Protein AF-A0A212C1J3-F1 (afdb_monomer_lite)

pLDDT: mean 91.57, std 9.71, range [50.0, 98.69]

Foldseek 3Di:
DVVVVVVVVVVVLVVVLVVLVVCLVVLVVQLVVLVVVLVVLVVVLVVLVVVLVVLQVVLVVDDPVVVVVSNVVSVVSNVVSVVSVVVSVCSCVPPNVVSVVVSVVSVVVNVVSVVVVVVVD

Structure (mmCIF, N/CA/C/O backbone):
data_AF-A0A212C1J3-F1
#
_entry.id   AF-A0A212C1J3-F1
#
loop_
_atom_site.group_PDB
_atom_site.id
_atom_site.type_symbol
_atom_site.label_atom_id
_atom_site.label_alt_id
_atom_site.label_comp_id
_atom_site.label_asym_id
_atom_site.label_entity_id
_atom_site.label_seq_id
_atom_site.pdbx_PDB_ins_code
_atom_site.Cartn_x
_atom_site.Cartn_y
_atom_site.Cartn_z
_atom_site.occupancy
_atom_site.B_iso_or_equiv
_atom_site.auth_seq_id
_atom_site.auth_comp_id
_atom_site.auth_asym_id
_atom_site.auth_atom_id
_atom_site.pdbx_PDB_model_num
ATOM 1 N N . MET A 1 1 ? 27.769 9.571 -49.267 1.00 63.00 1 MET A N 1
ATOM 2 C CA . MET A 1 1 ? 26.420 9.662 -48.652 1.00 63.00 1 MET A CA 1
ATOM 3 C C . MET A 1 1 ? 26.121 8.516 -47.678 1.00 63.00 1 MET A C 1
ATOM 5 O O . MET A 1 1 ? 25.589 8.799 -46.614 1.00 63.00 1 MET A O 1
ATOM 9 N N . LEU A 1 2 ? 26.498 7.262 -47.970 1.00 64.50 2 LEU A N 1
ATOM 10 C CA . LEU A 1 2 ? 26.230 6.103 -47.093 1.00 64.50 2 LEU A CA 1
ATOM 11 C C . LEU A 1 2 ? 26.900 6.164 -45.701 1.00 64.50 2 LEU A C 1
ATOM 13 O O . LEU A 1 2 ? 26.247 5.870 -44.707 1.00 64.50 2 LEU A O 1
ATOM 17 N N . MET A 1 3 ? 28.162 6.602 -45.612 1.00 66.69 3 MET A N 1
ATOM 18 C CA . MET A 1 3 ? 28.915 6.674 -44.344 1.00 66.69 3 MET A CA 1
ATOM 19 C C . MET A 1 3 ? 28.287 7.653 -43.334 1.00 66.69 3 MET A C 1
ATOM 21 O O . MET A 1 3 ? 28.007 7.291 -42.199 1.00 66.69 3 MET A O 1
ATOM 25 N N . ARG A 1 4 ? 27.917 8.852 -43.802 1.00 68.62 4 ARG A N 1
ATOM 26 C CA . ARG A 1 4 ? 27.244 9.891 -43.001 1.00 68.62 4 ARG A CA 1
ATOM 27 C C . ARG A 1 4 ? 25.856 9.453 -42.499 1.00 68.62 4 ARG A C 1
ATOM 29 O O . ARG A 1 4 ? 25.393 9.891 -41.454 1.00 68.62 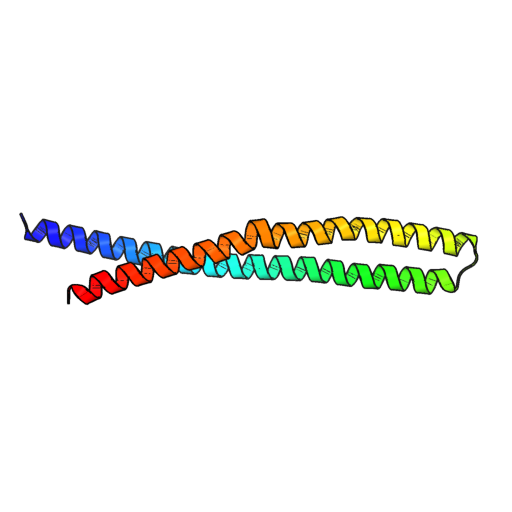4 ARG A O 1
ATOM 36 N N . SER A 1 5 ? 25.187 8.561 -43.238 1.00 72.62 5 SER A N 1
ATOM 37 C CA . SER A 1 5 ? 23.920 7.935 -42.827 1.00 72.62 5 SER A CA 1
ATOM 38 C C . SER A 1 5 ? 24.110 6.864 -41.744 1.00 72.62 5 SER A C 1
ATOM 40 O O . SER A 1 5 ? 23.199 6.639 -40.947 1.00 72.62 5 SER A O 1
ATOM 42 N N . LEU A 1 6 ? 25.260 6.188 -41.708 1.00 71.06 6 LEU A N 1
ATOM 43 C CA . LEU A 1 6 ? 25.597 5.223 -40.657 1.00 71.06 6 LEU A CA 1
ATOM 44 C C . LEU A 1 6 ? 25.967 5.944 -39.353 1.00 71.06 6 LEU A C 1
ATOM 46 O O . LEU A 1 6 ? 25.407 5.621 -38.312 1.00 71.06 6 LEU A O 1
ATOM 50 N N . GLU A 1 7 ? 26.788 6.993 -39.429 1.00 74.19 7 GLU A N 1
ATOM 51 C CA . GLU A 1 7 ? 27.163 7.825 -38.272 1.00 74.19 7 GLU A CA 1
ATOM 52 C C . GLU A 1 7 ? 25.944 8.479 -37.597 1.00 74.19 7 GLU A C 1
ATOM 54 O O . GLU A 1 7 ? 25.814 8.449 -36.373 1.00 74.19 7 GLU A O 1
ATOM 59 N N . ASN A 1 8 ? 24.995 9.004 -38.384 1.00 76.88 8 ASN A N 1
ATOM 60 C CA . ASN A 1 8 ? 23.751 9.566 -37.845 1.00 76.88 8 ASN A CA 1
ATOM 61 C C . ASN A 1 8 ? 22.878 8.512 -37.141 1.00 76.88 8 ASN A C 1
ATOM 63 O O . ASN A 1 8 ? 22.270 8.806 -36.112 1.00 76.88 8 ASN A O 1
ATOM 67 N N . ARG A 1 9 ? 22.820 7.282 -37.668 1.00 78.75 9 ARG A N 1
ATOM 68 C CA . ARG A 1 9 ? 22.083 6.175 -37.034 1.00 78.75 9 ARG A CA 1
ATOM 69 C C . ARG A 1 9 ? 22.735 5.730 -35.724 1.00 78.75 9 ARG A C 1
ATOM 71 O O . ARG A 1 9 ? 22.025 5.380 -34.781 1.00 78.75 9 ARG A O 1
ATOM 78 N N . ASP A 1 10 ? 24.058 5.790 -35.635 1.00 79.12 10 ASP A N 1
ATOM 79 C CA . ASP A 1 10 ? 24.803 5.451 -34.418 1.00 79.12 10 ASP A CA 1
ATOM 80 C C . ASP A 1 10 ? 24.588 6.472 -33.312 1.00 79.12 10 ASP A C 1
ATOM 82 O O . ASP A 1 10 ? 24.318 6.095 -32.170 1.00 79.12 10 ASP A O 1
ATOM 86 N N . ALA A 1 11 ? 24.633 7.759 -33.659 1.00 83.81 11 ALA A N 1
ATOM 87 C CA . ALA A 1 11 ? 24.316 8.835 -32.730 1.00 83.81 11 ALA A CA 1
ATOM 88 C C . ALA A 1 11 ? 22.884 8.697 -32.180 1.00 83.81 11 ALA A C 1
ATOM 90 O O . ALA A 1 11 ? 22.686 8.758 -30.967 1.00 83.81 11 ALA A O 1
ATOM 91 N N . GLN A 1 12 ? 21.904 8.413 -33.046 1.00 84.06 12 GLN A N 1
ATOM 92 C CA . GLN A 1 12 ? 20.515 8.168 -32.634 1.00 84.06 12 GLN A CA 1
ATOM 93 C C . GLN A 1 12 ? 20.374 6.938 -31.730 1.00 84.06 12 GLN A C 1
ATOM 95 O O . GLN A 1 12 ? 19.638 6.975 -30.745 1.00 84.06 12 GLN A O 1
ATOM 100 N N . THR A 1 13 ? 21.087 5.851 -32.034 1.00 84.56 13 THR A N 1
ATOM 101 C CA . THR A 1 13 ? 21.025 4.619 -31.233 1.00 84.56 13 THR A CA 1
ATOM 102 C C . THR A 1 13 ? 21.601 4.835 -29.833 1.00 84.56 13 THR A C 1
ATOM 104 O O . THR A 1 13 ? 21.004 4.384 -28.857 1.00 84.56 13 THR A O 1
ATOM 107 N N . ARG A 1 14 ? 22.712 5.577 -29.716 1.00 84.56 14 ARG A N 1
ATOM 108 C CA . ARG A 1 14 ? 23.303 5.952 -28.419 1.00 84.56 14 ARG A CA 1
ATOM 109 C C . ARG A 1 14 ? 22.369 6.846 -27.607 1.00 84.56 14 ARG A C 1
ATOM 111 O O . ARG A 1 14 ? 22.084 6.531 -26.459 1.00 84.56 14 ARG A O 1
ATOM 118 N N . GLN A 1 15 ? 21.810 7.888 -28.226 1.00 87.50 15 GLN A N 1
ATOM 119 C CA . GLN A 1 15 ? 20.835 8.769 -27.570 1.00 87.50 15 GLN A CA 1
ATOM 120 C C . GLN A 1 15 ? 19.618 7.999 -27.044 1.00 87.50 15 GLN A C 1
ATOM 122 O O . GLN A 1 15 ? 19.149 8.251 -25.935 1.00 87.50 15 GLN A O 1
ATOM 127 N N . LEU A 1 16 ? 19.118 7.034 -27.819 1.00 87.38 16 LEU A N 1
ATOM 128 C CA . LEU A 1 16 ? 18.005 6.190 -27.402 1.00 87.38 16 LEU A CA 1
ATOM 129 C C . LEU A 1 16 ? 18.384 5.271 -26.230 1.00 87.38 16 LEU A C 1
ATOM 131 O O . LEU A 1 16 ? 17.583 5.087 -25.316 1.00 87.38 16 LEU A O 1
ATOM 135 N N . GLN A 1 17 ? 19.597 4.715 -26.228 1.00 87.38 17 GLN A N 1
ATOM 136 C CA . GLN A 1 17 ? 20.095 3.880 -25.134 1.00 87.38 17 GLN A CA 1
ATOM 137 C C . GLN A 1 17 ? 20.240 4.671 -23.826 1.00 87.38 17 GLN A C 1
ATOM 139 O O . GLN A 1 17 ? 19.825 4.187 -22.767 1.00 87.38 17 GLN A O 1
ATOM 144 N N . ASP A 1 18 ? 20.764 5.893 -23.900 1.00 89.75 18 ASP A N 1
ATOM 145 C CA . ASP A 1 18 ? 20.884 6.788 -22.748 1.00 89.75 18 ASP A CA 1
ATOM 146 C C . ASP A 1 18 ? 19.502 7.156 -22.201 1.00 89.75 18 ASP A C 1
ATOM 148 O O . ASP A 1 18 ? 19.253 7.037 -21.000 1.00 89.75 18 ASP A O 1
ATOM 152 N N . ALA A 1 19 ? 18.562 7.506 -23.085 1.00 90.06 19 ALA A N 1
ATOM 153 C CA . ALA A 1 19 ? 17.189 7.819 -22.700 1.00 90.06 19 ALA A CA 1
ATOM 154 C C . ALA A 1 19 ? 16.504 6.639 -21.990 1.00 90.06 19 ALA A C 1
ATOM 156 O O . ALA A 1 19 ? 15.907 6.819 -20.929 1.00 90.06 19 ALA A O 1
ATOM 157 N N . VAL A 1 20 ? 16.630 5.421 -22.529 1.00 90.38 20 VAL A N 1
ATOM 158 C CA . VAL A 1 20 ? 16.073 4.205 -21.911 1.00 90.38 20 VAL A CA 1
ATOM 159 C C . VAL A 1 20 ? 16.700 3.942 -20.540 1.00 90.38 20 VAL A C 1
ATOM 161 O O . VAL A 1 20 ? 15.976 3.648 -19.592 1.00 90.38 20 VAL A O 1
ATOM 164 N N . THR A 1 21 ? 18.017 4.110 -20.405 1.00 90.00 21 THR A N 1
ATOM 165 C CA . THR A 1 21 ? 18.735 3.917 -19.132 1.00 90.00 21 THR A CA 1
ATOM 166 C C . THR A 1 21 ? 18.286 4.923 -18.069 1.00 90.00 21 THR A C 1
ATOM 168 O O . THR A 1 21 ? 18.052 4.557 -16.915 1.00 90.00 21 THR A O 1
ATOM 171 N N . ILE A 1 22 ? 18.119 6.192 -18.454 1.00 91.56 22 ILE A N 1
ATOM 172 C CA . ILE A 1 22 ? 17.625 7.250 -17.565 1.00 91.56 22 ILE A CA 1
ATOM 173 C C . ILE A 1 22 ? 16.205 6.926 -17.098 1.00 91.56 22 ILE A C 1
ATOM 175 O O . ILE A 1 22 ? 15.931 6.994 -15.899 1.00 91.56 22 ILE A O 1
ATOM 179 N N . VAL A 1 23 ? 15.312 6.555 -18.018 1.00 92.12 23 VAL A N 1
ATOM 180 C CA . VAL A 1 23 ? 13.923 6.212 -17.685 1.00 92.12 23 VAL A CA 1
ATOM 181 C C . VAL A 1 23 ? 13.870 4.999 -16.760 1.00 92.12 23 VAL A C 1
ATOM 183 O O . VAL A 1 23 ? 13.155 5.044 -15.763 1.00 92.12 23 VAL A O 1
ATOM 186 N N . GLU A 1 24 ? 14.654 3.953 -17.033 1.00 90.25 24 GLU A N 1
ATOM 187 C CA . GLU A 1 24 ? 14.704 2.749 -16.196 1.00 90.25 24 GLU A CA 1
ATOM 188 C C . GLU A 1 24 ? 15.081 3.083 -14.754 1.00 90.25 24 GLU A C 1
ATOM 190 O O . GLU A 1 24 ? 14.402 2.655 -13.819 1.00 90.25 24 GLU A O 1
ATOM 195 N N . LYS A 1 25 ? 16.130 3.895 -14.580 1.00 91.50 25 LYS A N 1
ATOM 196 C CA . LYS A 1 25 ? 16.591 4.325 -13.261 1.00 91.50 25 LYS A CA 1
ATOM 197 C C . LYS A 1 25 ? 15.489 5.068 -12.505 1.00 91.50 25 LYS A C 1
ATOM 199 O O . LYS A 1 25 ? 15.127 4.662 -11.404 1.00 91.50 25 LYS A O 1
ATOM 204 N N . HIS A 1 26 ? 14.934 6.122 -13.102 1.00 92.81 26 HIS A N 1
ATOM 205 C CA . HIS A 1 26 ? 13.942 6.962 -12.425 1.00 92.81 26 HIS A CA 1
ATOM 206 C C . HIS A 1 26 ? 12.651 6.194 -12.126 1.00 92.81 26 HIS A C 1
ATOM 208 O O . HIS A 1 26 ? 12.071 6.357 -11.056 1.00 92.81 26 HIS A O 1
ATOM 214 N N . PHE A 1 27 ? 12.203 5.321 -13.031 1.00 92.31 27 PHE A N 1
ATOM 215 C CA . PHE A 1 27 ? 11.006 4.511 -12.798 1.00 92.31 27 PHE A CA 1
ATOM 216 C C . PHE A 1 27 ? 11.235 3.461 -11.711 1.00 92.31 27 PHE A C 1
ATOM 218 O O . PHE A 1 27 ? 10.341 3.230 -10.897 1.00 92.31 27 PHE A O 1
ATOM 225 N N . GLY A 1 28 ? 12.433 2.871 -11.649 1.00 91.81 28 GLY A N 1
ATOM 226 C CA . GLY A 1 28 ? 12.833 1.995 -10.551 1.00 91.81 28 GLY A CA 1
ATOM 227 C C . GLY A 1 28 ? 12.790 2.708 -9.198 1.00 91.81 28 GLY A C 1
ATOM 228 O O . GLY A 1 28 ? 12.178 2.202 -8.256 1.00 91.81 28 GLY A O 1
ATOM 229 N N . GLU A 1 29 ? 13.370 3.907 -9.113 1.00 94.81 29 GLU A N 1
ATOM 230 C CA . GLU A 1 29 ? 13.367 4.738 -7.901 1.00 94.81 29 GLU A CA 1
ATOM 231 C C . GLU A 1 29 ? 11.942 5.133 -7.483 1.00 94.81 29 GLU A C 1
ATOM 233 O O . GLU A 1 29 ? 11.552 4.933 -6.330 1.00 94.81 29 GLU A O 1
ATOM 238 N N . LEU A 1 30 ? 11.121 5.611 -8.424 1.00 95.31 30 LEU A N 1
ATOM 239 C CA . LEU A 1 30 ? 9.717 5.945 -8.168 1.00 95.31 30 LEU A CA 1
ATOM 240 C C . LEU A 1 30 ? 8.929 4.729 -7.676 1.00 95.31 30 LEU A C 1
ATOM 242 O O . LEU A 1 30 ? 8.213 4.829 -6.680 1.00 95.31 30 LEU A O 1
ATOM 246 N N . CYS A 1 31 ? 9.089 3.568 -8.317 1.00 95.88 31 CYS A N 1
ATOM 247 C CA . CYS A 1 31 ? 8.426 2.337 -7.896 1.00 95.88 31 CYS A CA 1
ATOM 248 C C . CYS A 1 31 ? 8.787 1.968 -6.449 1.00 95.88 31 CYS A C 1
ATOM 250 O O . CYS A 1 31 ? 7.909 1.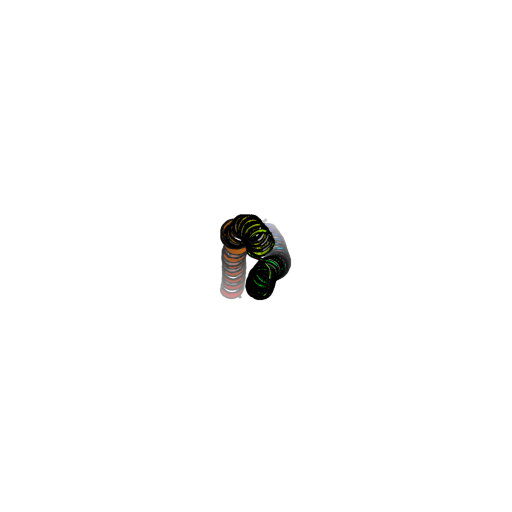582 -5.674 1.00 95.88 31 CYS A O 1
ATOM 252 N N . GLN A 1 32 ? 10.057 2.110 -6.058 1.00 95.62 32 GLN A N 1
ATOM 253 C CA . GLN A 1 32 ? 10.498 1.849 -4.685 1.00 95.62 32 GLN A CA 1
ATOM 254 C C . GLN A 1 32 ? 9.897 2.841 -3.683 1.00 95.62 32 GLN A C 1
ATOM 256 O O . GLN A 1 32 ? 9.438 2.424 -2.616 1.00 95.62 32 GLN A O 1
ATOM 261 N N . ILE A 1 33 ? 9.864 4.133 -4.027 1.00 97.88 33 ILE A N 1
ATOM 262 C CA . ILE A 1 33 ? 9.284 5.188 -3.185 1.00 97.88 33 ILE A CA 1
ATOM 263 C C . ILE A 1 33 ? 7.786 4.942 -2.976 1.00 97.88 33 ILE A C 1
ATOM 265 O O . ILE A 1 33 ? 7.324 4.927 -1.833 1.00 97.88 33 ILE A O 1
ATOM 269 N N . PHE A 1 34 ? 7.031 4.675 -4.046 1.00 98.12 34 PHE A N 1
ATOM 270 C CA . PHE A 1 34 ? 5.597 4.395 -3.945 1.00 98.12 34 PHE A CA 1
ATOM 271 C C . PHE A 1 34 ? 5.317 3.101 -3.176 1.00 98.12 34 PHE A C 1
ATOM 273 O O . PHE A 1 34 ? 4.487 3.108 -2.271 1.00 98.12 34 PHE A O 1
ATOM 280 N N . ALA A 1 35 ? 6.060 2.020 -3.422 1.00 97.31 35 ALA A N 1
ATOM 281 C CA . ALA A 1 35 ? 5.913 0.788 -2.644 1.00 97.31 35 ALA A CA 1
ATOM 282 C C . ALA A 1 35 ? 6.243 0.990 -1.150 1.00 97.31 35 ALA A C 1
ATOM 284 O O . ALA A 1 35 ? 5.655 0.359 -0.269 1.00 97.31 35 ALA A O 1
ATOM 285 N N . ALA A 1 36 ? 7.200 1.862 -0.816 1.00 98.31 36 ALA A N 1
ATOM 286 C CA . ALA A 1 36 ? 7.473 2.235 0.572 1.00 98.31 36 ALA A CA 1
ATOM 287 C C . ALA A 1 36 ? 6.324 3.052 1.185 1.00 98.31 36 ALA A C 1
ATOM 289 O O . ALA A 1 36 ? 5.969 2.817 2.341 1.00 98.31 36 ALA A O 1
ATOM 290 N N . TYR A 1 37 ? 5.730 3.968 0.419 1.00 98.38 37 TYR A N 1
ATOM 291 C CA . TYR A 1 37 ? 4.563 4.741 0.836 1.00 98.38 37 TYR A CA 1
ATOM 292 C C . TYR A 1 37 ? 3.354 3.839 1.127 1.00 98.38 37 TYR A C 1
ATOM 294 O O . TYR A 1 37 ? 2.843 3.882 2.243 1.00 98.38 37 TYR A O 1
ATOM 302 N N . VAL A 1 38 ? 2.983 2.937 0.208 1.00 98.62 38 VAL A N 1
ATOM 303 C CA . VAL A 1 38 ? 1.875 1.978 0.407 1.00 98.62 38 VAL A CA 1
ATOM 304 C C . VAL A 1 38 ? 2.077 1.139 1.666 1.00 98.62 38 VAL A C 1
ATOM 306 O O . VAL A 1 38 ? 1.172 1.022 2.488 1.00 98.62 38 VAL A O 1
ATOM 309 N N . ARG A 1 39 ? 3.295 0.625 1.888 1.00 98.56 39 ARG A N 1
ATOM 310 C CA . ARG A 1 39 ? 3.622 -0.131 3.109 1.00 98.56 39 ARG A CA 1
ATOM 311 C C . ARG A 1 39 ? 3.493 0.704 4.382 1.00 98.56 39 ARG A C 1
ATOM 313 O O . ARG A 1 39 ? 3.085 0.166 5.408 1.00 98.56 39 ARG A O 1
ATOM 320 N N . LYS A 1 40 ? 3.841 1.995 4.357 1.00 98.50 40 LYS A N 1
ATOM 321 C CA . LYS A 1 40 ? 3.622 2.891 5.508 1.00 98.50 40 LYS A CA 1
ATOM 322 C C . LYS A 1 40 ? 2.130 3.102 5.769 1.00 98.50 40 LYS A C 1
ATOM 324 O O . LYS A 1 40 ? 1.723 3.046 6.925 1.00 98.50 40 LYS A O 1
ATOM 329 N N . THR A 1 41 ? 1.332 3.286 4.720 1.00 98.25 41 THR A N 1
ATOM 330 C CA . THR A 1 41 ? -0.127 3.435 4.816 1.00 98.25 41 THR A CA 1
ATOM 331 C C . THR A 1 41 ? -0.787 2.171 5.376 1.00 98.25 41 THR A C 1
ATOM 333 O O . THR A 1 41 ? -1.593 2.267 6.298 1.00 98.25 41 THR A O 1
ATOM 336 N N . ALA A 1 42 ? -0.371 0.985 4.919 1.00 98.50 42 ALA A N 1
ATOM 337 C CA . ALA A 1 42 ? -0.832 -0.298 5.457 1.00 98.50 42 ALA A CA 1
ATOM 338 C C . ALA A 1 42 ? -0.477 -0.463 6.943 1.00 98.50 42 ALA A C 1
ATOM 340 O O . ALA A 1 42 ? -1.337 -0.764 7.762 1.00 98.50 42 ALA A O 1
ATOM 341 N N . ARG A 1 43 ? 0.763 -0.141 7.334 1.00 98.56 43 ARG A N 1
ATOM 342 C CA . ARG A 1 43 ? 1.173 -0.178 8.749 1.00 98.56 43 ARG A CA 1
ATOM 343 C C . ARG A 1 43 ? 0.377 0.784 9.628 1.00 98.56 43 ARG A C 1
ATOM 345 O O . ARG A 1 43 ? 0.184 0.503 10.806 1.00 98.56 43 ARG A O 1
ATOM 352 N N . LEU A 1 44 ? -0.050 1.930 9.094 1.00 98.31 44 LEU A N 1
ATOM 353 C CA . LEU A 1 44 ? -0.908 2.857 9.831 1.00 98.31 44 LEU A CA 1
ATOM 354 C C . LEU A 1 44 ? -2.291 2.241 10.088 1.00 98.31 44 LEU A C 1
ATOM 356 O O . LEU A 1 44 ? -2.807 2.378 11.194 1.00 98.31 44 LEU A O 1
ATOM 360 N N . ARG A 1 45 ? -2.843 1.515 9.107 1.00 98.38 45 ARG A N 1
ATOM 361 C CA . ARG A 1 45 ? -4.079 0.736 9.263 1.00 98.38 45 ARG A CA 1
ATOM 362 C C . ARG A 1 45 ? -3.929 -0.334 10.348 1.00 98.38 45 ARG A C 1
ATOM 364 O O . ARG A 1 45 ? -4.752 -0.393 11.251 1.00 98.38 45 ARG A O 1
ATOM 371 N N . ASP A 1 46 ? -2.828 -1.086 10.343 1.00 98.31 46 ASP A N 1
ATOM 372 C CA . ASP A 1 46 ? -2.547 -2.093 11.382 1.00 98.31 46 ASP A CA 1
ATOM 373 C C . ASP A 1 46 ? -2.466 -1.473 12.788 1.00 98.31 46 ASP A C 1
ATOM 375 O O . ASP A 1 46 ? -2.895 -2.065 13.776 1.00 98.31 46 ASP A O 1
ATOM 379 N N . LYS A 1 47 ? -1.921 -0.255 12.906 1.00 98.38 47 LYS A N 1
ATOM 380 C CA . LYS A 1 47 ? -1.894 0.469 14.186 1.00 98.38 47 LYS A CA 1
ATOM 381 C C . LYS A 1 47 ? -3.281 0.887 14.647 1.00 98.38 47 LYS A C 1
ATOM 383 O O . LYS A 1 47 ? -3.529 0.897 15.849 1.00 98.38 47 LYS A O 1
ATOM 388 N N . ALA A 1 48 ? -4.166 1.218 13.721 1.00 98.12 48 ALA A N 1
ATOM 389 C CA . ALA A 1 48 ? -5.528 1.562 14.062 1.00 98.12 48 ALA A CA 1
ATOM 390 C C . ALA A 1 48 ? -6.332 0.342 14.545 1.00 98.12 48 ALA A C 1
ATOM 392 O O . ALA A 1 48 ? -7.083 0.488 15.504 1.00 98.12 48 ALA A O 1
ATOM 393 N N . ASP A 1 49 ? -6.089 -0.860 14.009 1.00 98.06 49 ASP A N 1
ATOM 394 C CA . ASP A 1 49 ? -6.659 -2.103 14.558 1.00 98.06 49 ASP A CA 1
ATOM 395 C C . ASP A 1 49 ? -6.258 -2.319 16.027 1.00 98.06 49 ASP A C 1
ATOM 397 O O . ASP A 1 49 ? -7.094 -2.669 16.862 1.00 98.06 49 ASP A O 1
ATOM 401 N N . LEU A 1 50 ? -4.990 -2.055 16.375 1.00 98.50 50 LEU A N 1
ATOM 402 C CA . LEU A 1 50 ? -4.537 -2.131 17.769 1.00 98.50 50 LEU A CA 1
ATOM 403 C C . LEU A 1 50 ? -5.275 -1.123 18.657 1.00 98.50 50 LEU A C 1
ATOM 405 O O . LEU A 1 50 ? -5.685 -1.474 19.757 1.00 98.50 50 LEU A O 1
ATOM 409 N N . LEU A 1 51 ? -5.485 0.107 18.180 1.00 98.50 51 LEU A N 1
ATOM 410 C CA . LEU A 1 51 ? -6.238 1.121 18.924 1.00 98.50 51 LEU A CA 1
ATOM 411 C C . LEU A 1 51 ? -7.698 0.703 19.138 1.00 98.50 51 LEU A C 1
ATOM 413 O O . LEU A 1 51 ? -8.203 0.832 20.250 1.00 98.50 51 LEU A O 1
ATOM 417 N N . VAL A 1 52 ? -8.363 0.165 18.110 1.00 98.62 52 VAL A N 1
ATOM 418 C CA . VAL A 1 52 ? -9.723 -0.392 18.228 1.00 98.62 52 VAL A CA 1
ATOM 419 C C . VAL A 1 52 ? -9.763 -1.486 19.296 1.00 98.62 52 VAL A C 1
ATOM 421 O O . VAL A 1 52 ? -10.682 -1.519 20.117 1.00 98.62 52 VAL A O 1
ATOM 424 N N . ASN A 1 53 ? -8.762 -2.369 19.323 1.00 98.38 53 ASN A N 1
ATOM 425 C CA . ASN A 1 53 ? -8.675 -3.418 20.333 1.00 98.38 53 ASN A CA 1
ATOM 426 C C . ASN A 1 53 ? -8.490 -2.849 21.749 1.00 98.38 53 ASN A C 1
ATOM 428 O O . ASN A 1 53 ? -9.230 -3.234 22.650 1.00 98.38 53 ASN A O 1
ATOM 432 N N . GLU A 1 54 ? -7.573 -1.900 21.946 1.00 98.62 54 GLU A N 1
ATOM 433 C CA . GLU A 1 54 ? -7.353 -1.254 23.250 1.00 98.62 54 GLU A CA 1
ATOM 434 C C . GLU A 1 54 ? -8.618 -0.556 23.770 1.00 98.62 54 GLU A C 1
ATOM 436 O O . GLU A 1 54 ? -8.979 -0.705 24.940 1.00 98.62 54 GLU A O 1
ATOM 441 N N . ILE A 1 55 ? -9.358 0.139 22.896 1.00 98.56 55 ILE A N 1
ATOM 442 C CA . ILE A 1 55 ? -10.637 0.764 23.264 1.00 98.56 55 ILE A CA 1
ATOM 443 C C . ILE A 1 55 ? -11.643 -0.301 23.715 1.00 98.56 55 ILE A C 1
ATOM 445 O O . ILE A 1 55 ? -12.335 -0.108 24.713 1.00 98.56 55 ILE A O 1
ATOM 449 N N . ASN A 1 56 ? -11.720 -1.436 23.019 1.00 98.12 56 ASN A N 1
ATOM 450 C CA . ASN A 1 56 ? -12.629 -2.527 23.372 1.00 98.12 56 ASN A CA 1
ATOM 451 C C . ASN A 1 56 ? -12.244 -3.238 24.681 1.00 98.12 56 ASN A C 1
ATOM 453 O O . ASN A 1 56 ? -13.127 -3.630 25.456 1.00 98.12 56 ASN A O 1
ATOM 457 N N . VAL A 1 57 ? -10.944 -3.386 24.950 1.00 98.50 57 VAL A N 1
ATOM 458 C CA . VAL A 1 57 ? -10.429 -3.902 26.226 1.00 98.50 57 VAL A CA 1
ATOM 459 C C . VAL A 1 57 ? -10.840 -2.966 27.359 1.00 98.50 57 VAL A C 1
ATOM 461 O O . VAL A 1 57 ? -11.462 -3.420 28.319 1.00 98.50 57 VAL A O 1
ATOM 464 N N . TYR A 1 58 ? -10.599 -1.662 27.212 1.00 98.25 58 TYR A N 1
ATOM 465 C CA . TYR A 1 58 ? -11.000 -0.673 28.211 1.00 98.25 58 TYR A CA 1
ATOM 466 C C . TYR A 1 58 ? -12.524 -0.611 28.396 1.00 98.25 58 TYR A C 1
ATOM 468 O O . TYR A 1 58 ? -13.027 -0.652 29.515 1.00 98.25 58 TYR A O 1
ATOM 476 N N . ALA A 1 59 ? -13.298 -0.640 27.309 1.00 98.38 59 ALA A N 1
ATOM 477 C CA . ALA A 1 59 ? -14.758 -0.682 27.374 1.00 98.38 59 ALA A CA 1
ATOM 478 C C . ALA A 1 59 ? -15.279 -1.861 28.209 1.00 98.38 59 ALA A C 1
ATOM 480 O O . ALA A 1 59 ? -16.351 -1.783 28.807 1.00 98.38 59 ALA A O 1
ATOM 481 N N . SER A 1 60 ? -14.537 -2.968 28.261 1.00 97.00 60 SER A N 1
ATOM 482 C CA . SER A 1 60 ? -14.929 -4.156 29.019 1.00 97.00 60 SER A CA 1
ATOM 483 C C . SER A 1 60 ? -14.780 -3.994 30.534 1.00 97.00 60 SER A C 1
ATOM 485 O O . SER A 1 60 ? -15.423 -4.753 31.259 1.00 97.00 60 SER A O 1
ATOM 487 N N . THR A 1 61 ? -14.010 -3.008 31.008 1.00 98.00 61 THR A N 1
ATOM 488 C CA . THR A 1 61 ? -13.831 -2.704 32.440 1.00 98.00 61 THR A CA 1
ATOM 489 C C . THR A 1 61 ? -14.796 -1.641 32.960 1.00 98.00 61 THR A C 1
ATOM 491 O O . THR A 1 61 ? -14.837 -1.389 34.160 1.00 98.00 61 THR A O 1
ATOM 494 N N . GLU A 1 62 ? -15.562 -1.008 32.072 1.00 98.31 62 GLU A N 1
ATOM 495 C CA . GLU A 1 62 ? -16.367 0.169 32.387 1.00 98.31 62 GLU A CA 1
ATOM 496 C C . GLU A 1 62 ? -17.850 -0.127 32.644 1.00 98.31 62 GLU A C 1
ATOM 498 O O . GLU A 1 62 ? -18.387 -1.190 32.313 1.00 98.31 62 GLU A O 1
ATOM 503 N N . THR A 1 63 ? -18.538 0.858 33.230 1.00 98.06 63 THR A N 1
ATOM 504 C CA . THR A 1 63 ? -19.992 0.804 33.463 1.00 98.06 63 THR A CA 1
ATOM 505 C C . THR A 1 63 ? -20.776 0.634 32.150 1.00 98.06 63 THR A C 1
ATOM 507 O O . THR A 1 63 ? -20.307 1.071 31.098 1.00 98.06 63 THR A O 1
ATOM 510 N N . PRO A 1 64 ? -21.997 0.056 32.163 1.00 97.38 64 PRO A N 1
ATOM 511 C CA . PRO A 1 64 ? -22.723 -0.285 30.933 1.00 97.38 64 PRO A CA 1
ATOM 512 C C . PRO A 1 64 ? -22.899 0.872 29.938 1.00 97.38 64 PRO A C 1
ATOM 514 O O . PRO A 1 64 ? -22.724 0.679 28.735 1.00 97.38 64 PRO A O 1
ATOM 517 N N . HIS A 1 65 ? -23.202 2.078 30.425 1.00 96.25 65 HIS A N 1
ATOM 518 C CA . HIS A 1 65 ? -23.376 3.249 29.564 1.00 96.25 65 HIS A CA 1
ATOM 519 C C . HIS A 1 65 ? -22.062 3.691 28.910 1.00 96.25 65 HIS A C 1
ATOM 521 O O . HIS A 1 65 ? -22.032 3.930 27.702 1.00 96.25 65 HIS A O 1
ATOM 527 N N . LEU A 1 66 ? -20.969 3.7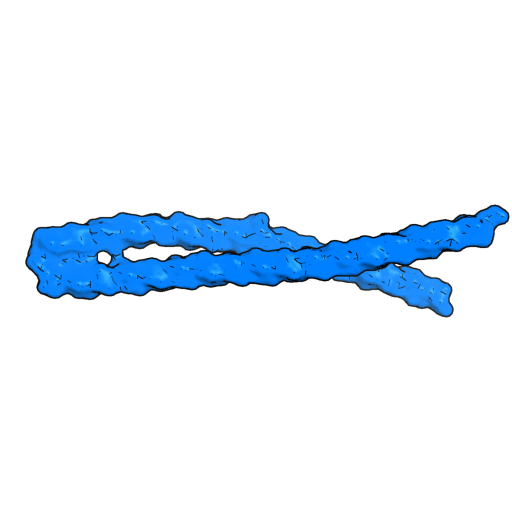49 29.677 1.00 97.69 66 LEU A N 1
ATOM 528 C CA . LEU A 1 66 ? -19.661 4.129 29.144 1.00 97.69 66 LEU A CA 1
ATOM 529 C C . LEU A 1 66 ? -19.101 3.050 28.208 1.00 97.69 66 LEU A C 1
ATOM 531 O O . LEU A 1 66 ? -18.621 3.368 27.123 1.00 97.69 66 LEU A O 1
ATOM 535 N N . LYS A 1 67 ? -19.261 1.771 28.565 1.00 98.38 67 LYS A N 1
ATOM 536 C CA . LYS A 1 67 ? -18.941 0.622 27.711 1.00 98.38 67 LYS A CA 1
ATOM 537 C C . LYS A 1 67 ? -19.606 0.727 26.342 1.00 98.38 67 LYS A C 1
ATOM 539 O O . LYS A 1 67 ? -18.942 0.526 25.329 1.00 98.38 67 LYS A O 1
ATOM 544 N N . GLN A 1 68 ? -20.901 1.047 26.296 1.00 98.38 68 GLN A N 1
ATOM 545 C CA . GLN A 1 68 ? -21.607 1.211 25.026 1.00 98.38 68 GLN A CA 1
ATOM 546 C C . GLN A 1 68 ? -21.059 2.396 24.217 1.00 98.38 68 GLN A C 1
ATOM 548 O O . GLN A 1 68 ? -20.862 2.265 23.012 1.00 98.38 68 GLN A O 1
ATOM 553 N N . GLY A 1 69 ? -20.774 3.527 24.870 1.00 98.56 69 GLY A N 1
ATOM 554 C CA . GLY A 1 69 ? -20.170 4.691 24.216 1.00 98.56 69 GLY A CA 1
ATOM 555 C C . GLY A 1 69 ? -18.799 4.387 23.602 1.00 98.56 69 GLY A C 1
ATOM 556 O O . GLY A 1 69 ? -18.554 4.730 22.448 1.00 98.56 69 GLY A O 1
ATOM 557 N N . LEU A 1 70 ? -17.934 3.681 24.337 1.00 98.62 70 LEU A N 1
ATOM 558 C CA . LEU A 1 70 ? -16.606 3.275 23.869 1.00 98.62 70 LEU A CA 1
ATOM 559 C C . LEU A 1 70 ? -16.675 2.272 22.714 1.00 98.62 70 LEU A C 1
ATOM 561 O O . LEU A 1 70 ? -15.915 2.402 21.759 1.00 98.62 70 LEU A O 1
ATOM 565 N N . LYS A 1 71 ? -17.610 1.313 22.760 1.00 98.38 71 LYS A N 1
ATOM 566 C CA . LYS A 1 71 ? -17.843 0.388 21.641 1.00 98.38 71 LYS A CA 1
ATOM 567 C C . LYS A 1 71 ? -18.285 1.119 20.378 1.00 98.38 71 LYS A C 1
ATOM 569 O O . LYS A 1 71 ? -17.677 0.927 19.335 1.00 98.38 71 LYS A O 1
ATOM 574 N N . ASN A 1 72 ? -19.264 2.018 20.488 1.00 98.44 72 ASN A N 1
ATOM 575 C CA . ASN A 1 72 ? -19.710 2.820 19.347 1.00 98.44 72 ASN A CA 1
ATOM 576 C C . ASN A 1 72 ? -18.559 3.660 18.768 1.00 98.44 72 ASN A C 1
ATOM 578 O O . ASN A 1 72 ? -18.412 3.760 17.555 1.00 98.44 72 ASN A O 1
ATOM 582 N N . PHE A 1 73 ? -17.722 4.247 19.630 1.00 98.31 73 PHE A N 1
ATOM 583 C CA . PHE A 1 73 ? -16.538 4.992 19.202 1.00 98.31 73 PHE A CA 1
ATOM 584 C C . PHE A 1 73 ? -15.517 4.103 18.472 1.00 98.31 73 PHE A C 1
ATOM 586 O O . PHE A 1 73 ? -15.017 4.488 17.415 1.00 98.31 73 PHE A O 1
ATOM 593 N N . ALA A 1 74 ? -15.235 2.909 19.003 1.00 98.62 74 ALA A N 1
ATOM 594 C CA . ALA A 1 74 ? -14.347 1.937 18.372 1.00 98.62 74 ALA A CA 1
ATOM 595 C C . ALA A 1 74 ? -14.876 1.488 17.001 1.00 98.62 74 ALA A C 1
ATOM 597 O O . ALA A 1 74 ? -14.100 1.415 16.050 1.00 98.62 74 ALA A O 1
ATOM 598 N N . ASP A 1 75 ? -16.185 1.252 16.885 1.00 98.38 75 ASP A N 1
ATOM 599 C CA . ASP A 1 75 ? -16.839 0.843 15.639 1.00 98.38 75 ASP A CA 1
ATOM 600 C C . ASP A 1 75 ? -16.756 1.938 14.564 1.00 98.38 75 ASP A C 1
ATOM 602 O O . ASP A 1 75 ? -16.429 1.654 13.411 1.00 98.38 75 ASP A O 1
ATOM 606 N N . GLU A 1 76 ? -17.002 3.203 14.919 1.00 98.50 76 GLU A N 1
ATOM 607 C CA . GLU A 1 76 ? -16.840 4.321 13.978 1.00 98.50 76 GLU A CA 1
ATOM 608 C C . GLU A 1 76 ? -15.379 4.500 13.548 1.00 98.50 76 GLU A C 1
ATOM 610 O O . GLU A 1 76 ? -15.091 4.740 12.371 1.00 98.50 76 GLU A O 1
ATOM 615 N N . PHE A 1 77 ? -14.430 4.326 14.472 1.00 98.50 77 PHE A N 1
ATOM 616 C CA . PHE A 1 77 ? -13.013 4.375 14.128 1.00 98.50 77 PHE A CA 1
ATOM 617 C C . PHE A 1 77 ? -12.590 3.201 13.231 1.00 98.50 77 PHE A C 1
ATOM 619 O O . PHE A 1 77 ? -11.815 3.412 12.299 1.00 98.50 77 PHE A O 1
ATOM 626 N N . ALA A 1 78 ? -13.129 1.997 13.447 1.00 98.44 78 ALA A N 1
ATOM 627 C CA . ALA A 1 78 ? -12.893 0.834 12.593 1.00 98.44 78 ALA A CA 1
ATOM 628 C C . ALA A 1 78 ? -13.395 1.071 11.158 1.00 98.44 78 ALA A C 1
ATOM 630 O O . ALA A 1 78 ? -12.635 0.873 10.211 1.00 98.44 78 ALA A O 1
ATOM 631 N N . LYS A 1 79 ? -14.606 1.623 10.987 1.00 98.19 79 LYS A N 1
ATOM 632 C CA . LYS A 1 79 ? -15.133 2.013 9.662 1.00 98.19 79 LYS A CA 1
ATOM 633 C C . LYS A 1 79 ? -14.226 3.015 8.949 1.00 98.19 79 LYS A C 1
ATOM 635 O O . LYS A 1 79 ? -14.059 2.950 7.733 1.00 98.19 79 LYS A O 1
ATOM 640 N N . LEU A 1 80 ? -13.607 3.941 9.688 1.00 98.00 80 LEU A N 1
ATOM 641 C CA . LEU A 1 80 ? -12.629 4.864 9.107 1.00 98.00 80 LEU A CA 1
ATOM 642 C C . LEU A 1 80 ? -11.411 4.117 8.529 1.00 98.00 80 LEU A C 1
ATOM 644 O O . LEU A 1 80 ? -10.850 4.537 7.514 1.00 98.00 80 LEU A O 1
ATOM 648 N N . GLN A 1 81 ? -11.011 3.002 9.144 1.00 98.38 81 GLN A N 1
ATOM 649 C CA . GLN A 1 81 ? -9.900 2.178 8.664 1.00 98.38 81 GLN A CA 1
ATOM 650 C C . GLN A 1 81 ? -10.259 1.295 7.473 1.00 98.38 81 GLN A C 1
ATOM 652 O O . GLN A 1 81 ? -9.362 0.964 6.699 1.00 98.38 81 GLN A O 1
ATOM 657 N N . ASP A 1 82 ? -11.532 0.986 7.245 1.00 98.12 82 ASP A N 1
ATOM 658 C CA . ASP A 1 82 ? -11.953 0.315 6.010 1.00 98.12 82 ASP A CA 1
ATOM 659 C C . ASP A 1 82 ? -11.647 1.191 4.784 1.00 98.12 82 ASP A C 1
ATOM 661 O O . ASP A 1 82 ? -11.131 0.709 3.773 1.00 98.12 82 ASP A O 1
ATOM 665 N N . TYR A 1 83 ? -11.837 2.514 4.892 1.00 98.06 83 TYR A N 1
ATOM 666 C CA . TYR A 1 83 ? -11.401 3.449 3.847 1.00 98.06 83 TYR A CA 1
ATOM 667 C C . TYR A 1 83 ? -9.881 3.457 3.672 1.00 98.06 83 TYR A C 1
ATOM 669 O O . TYR A 1 83 ? -9.393 3.567 2.547 1.00 98.06 83 TYR A O 1
ATOM 677 N N . ARG A 1 84 ? -9.121 3.317 4.765 1.00 98.06 84 ARG A N 1
ATOM 678 C CA . ARG A 1 84 ? -7.659 3.204 4.710 1.00 98.06 84 ARG A CA 1
ATOM 679 C C . ARG A 1 84 ? -7.225 1.919 4.005 1.00 98.06 84 ARG A C 1
ATOM 681 O O . ARG A 1 84 ? -6.285 1.950 3.217 1.00 98.06 84 ARG A O 1
ATOM 688 N N . GLN A 1 85 ? -7.903 0.805 4.259 1.00 98.31 85 GLN A N 1
ATOM 689 C CA . GLN A 1 85 ? -7.644 -0.455 3.570 1.00 98.31 85 GLN A CA 1
ATOM 690 C C . GLN A 1 85 ? -7.934 -0.323 2.066 1.00 98.31 85 GLN A C 1
ATOM 692 O O . GLN A 1 85 ? -7.090 -0.677 1.242 1.00 98.31 85 GLN A O 1
ATOM 697 N N . ALA A 1 86 ? -9.059 0.299 1.703 1.00 98.50 86 ALA A N 1
ATOM 698 C CA . ALA A 1 86 ? -9.378 0.604 0.310 1.00 98.50 86 ALA A CA 1
ATOM 699 C C . ALA A 1 86 ? -8.343 1.545 -0.343 1.00 98.50 86 ALA A C 1
ATOM 701 O O . ALA A 1 86 ? -8.006 1.380 -1.517 1.00 98.50 86 ALA A O 1
ATOM 702 N N . GLU A 1 87 ? -7.802 2.516 0.404 1.00 98.31 87 GLU A N 1
ATOM 703 C CA . GLU A 1 87 ? -6.698 3.375 -0.044 1.00 98.31 87 GLU A CA 1
ATOM 704 C C . GLU A 1 87 ? -5.448 2.540 -0.369 1.00 98.31 87 GLU A C 1
ATOM 706 O O . GLU A 1 87 ? -4.883 2.691 -1.452 1.00 98.31 87 GLU A O 1
ATOM 711 N N . VAL A 1 88 ? -5.042 1.631 0.524 1.00 98.69 88 VAL A N 1
ATOM 712 C CA . VAL A 1 88 ? -3.878 0.744 0.333 1.00 98.69 88 VAL A CA 1
ATOM 713 C C . VAL A 1 88 ? -4.036 -0.115 -0.920 1.00 98.69 88 VAL A C 1
ATOM 715 O O . VAL A 1 88 ? -3.145 -0.129 -1.771 1.00 98.69 88 VAL A O 1
ATOM 718 N N . GLU A 1 89 ? -5.177 -0.788 -1.068 1.00 98.50 89 GLU A N 1
ATOM 719 C CA . GLU A 1 89 ? -5.463 -1.647 -2.223 1.00 98.50 89 GLU A CA 1
ATOM 720 C C . GLU A 1 89 ? -5.463 -0.853 -3.528 1.00 98.50 89 GLU A C 1
ATOM 722 O O . GLU A 1 89 ? -4.896 -1.281 -4.539 1.00 98.50 89 GLU A O 1
ATOM 727 N N . ARG A 1 90 ? -6.057 0.345 -3.509 1.00 98.50 90 ARG A N 1
ATOM 728 C CA . ARG A 1 90 ? -6.099 1.215 -4.681 1.00 98.50 90 ARG A CA 1
ATOM 729 C C . ARG A 1 90 ? -4.716 1.740 -5.046 1.00 98.50 90 ARG A C 1
ATOM 731 O O . ARG A 1 90 ? -4.411 1.806 -6.236 1.00 98.50 90 ARG A O 1
ATOM 738 N N . LEU A 1 91 ? -3.882 2.097 -4.070 1.00 98.38 91 LEU A N 1
ATOM 739 C CA . LEU A 1 91 ? -2.506 2.520 -4.326 1.00 98.38 91 LEU A CA 1
ATOM 740 C C . LEU A 1 91 ? -1.677 1.380 -4.933 1.00 98.38 91 LEU A C 1
ATOM 742 O O . LEU A 1 91 ? -0.976 1.607 -5.919 1.00 98.38 91 LEU A O 1
ATOM 746 N N . GLU A 1 92 ? -1.788 0.155 -4.414 1.00 97.88 92 GLU A N 1
ATOM 747 C CA . GLU A 1 92 ? -1.066 -0.987 -4.988 1.00 97.88 92 GLU A CA 1
ATOM 748 C C . GLU A 1 92 ? -1.525 -1.243 -6.434 1.00 97.88 92 GLU A C 1
ATOM 750 O O . GLU A 1 92 ? -0.712 -1.252 -7.359 1.00 97.88 92 GLU A O 1
ATOM 755 N N . ALA A 1 93 ? -2.839 -1.339 -6.659 1.00 98.06 93 ALA A N 1
ATOM 756 C CA . ALA A 1 93 ? -3.400 -1.704 -7.958 1.00 98.06 93 ALA A CA 1
ATOM 757 C C . ALA A 1 93 ? -3.285 -0.607 -9.030 1.00 98.06 93 ALA A C 1
ATOM 759 O O . ALA A 1 93 ? -3.206 -0.912 -10.221 1.00 98.06 93 ALA A O 1
ATOM 760 N N . LYS A 1 94 ? -3.351 0.674 -8.647 1.00 97.69 94 LYS A N 1
ATOM 761 C CA . LYS A 1 94 ? -3.420 1.800 -9.599 1.00 97.69 94 LYS A CA 1
ATOM 762 C C . LYS A 1 94 ? -2.149 2.631 -9.678 1.00 97.69 94 LYS A C 1
ATOM 764 O O . LYS A 1 94 ? -2.040 3.431 -10.603 1.00 97.69 94 LYS A O 1
ATOM 769 N N . VAL A 1 95 ? -1.204 2.451 -8.759 1.00 96.25 95 VAL A N 1
ATOM 770 C CA . VAL A 1 95 ? 0.058 3.204 -8.758 1.00 96.25 95 VAL A CA 1
ATOM 771 C C . VAL A 1 95 ? 1.247 2.260 -8.852 1.00 96.25 95 VAL A C 1
ATOM 773 O O . VAL A 1 95 ? 2.049 2.378 -9.777 1.00 96.25 95 VAL A O 1
ATOM 776 N N . VAL A 1 96 ? 1.348 1.295 -7.937 1.00 96.44 96 VAL A N 1
ATOM 777 C CA . VAL A 1 96 ? 2.526 0.424 -7.852 1.00 96.44 96 VAL A CA 1
ATOM 778 C C . VAL A 1 96 ? 2.567 -0.584 -9.005 1.00 96.44 96 VAL A C 1
ATOM 780 O O . VAL A 1 96 ? 3.587 -0.676 -9.687 1.00 96.44 96 VAL A O 1
ATOM 783 N N . GLU A 1 97 ? 1.474 -1.301 -9.273 1.00 95.56 97 GLU A N 1
ATOM 784 C CA . GLU A 1 97 ? 1.416 -2.288 -10.362 1.00 95.56 97 GLU A CA 1
ATOM 785 C C . GLU A 1 97 ? 1.696 -1.685 -11.755 1.00 95.56 97 GLU A C 1
ATOM 787 O O . GLU A 1 97 ? 2.542 -2.223 -12.476 1.00 95.56 97 GLU A O 1
ATOM 792 N N . PRO A 1 98 ? 1.114 -0.530 -12.142 1.00 94.94 98 PRO A N 1
ATOM 793 C CA . PRO A 1 98 ? 1.471 0.124 -13.401 1.00 94.94 98 PRO A CA 1
ATOM 794 C C . PRO A 1 98 ? 2.954 0.507 -13.506 1.00 94.94 98 PRO A C 1
ATOM 796 O O . PRO A 1 98 ? 3.559 0.326 -14.565 1.00 94.94 98 PRO A O 1
ATOM 799 N N . LEU A 1 99 ? 3.565 0.999 -12.420 1.00 93.12 99 LEU A N 1
ATOM 800 C CA . LEU A 1 99 ? 4.995 1.332 -12.399 1.00 93.12 99 LEU A CA 1
ATOM 801 C C . LEU A 1 99 ? 5.875 0.084 -12.544 1.00 93.12 99 LEU A C 1
ATOM 803 O O . LEU A 1 99 ? 6.839 0.113 -13.313 1.00 93.12 99 LEU A O 1
ATOM 807 N N . LYS A 1 100 ? 5.525 -1.021 -11.870 1.00 90.81 100 LYS A N 1
ATOM 808 C CA . LYS A 1 100 ? 6.214 -2.315 -12.018 1.00 90.81 100 LYS A CA 1
ATOM 809 C C . LYS A 1 100 ? 6.156 -2.805 -13.467 1.00 90.81 100 LYS A C 1
ATOM 811 O O . LYS A 1 100 ? 7.196 -3.125 -14.043 1.00 90.81 100 LYS A O 1
ATOM 816 N N . ALA A 1 101 ? 4.965 -2.809 -14.071 1.00 91.12 101 ALA A N 1
ATOM 817 C CA . ALA A 1 101 ? 4.764 -3.246 -15.452 1.00 91.12 101 ALA A CA 1
ATOM 818 C C . ALA A 1 101 ? 5.577 -2.401 -16.445 1.00 91.12 101 ALA A C 1
ATOM 820 O O . ALA A 1 101 ? 6.225 -2.941 -17.345 1.00 91.12 101 ALA A O 1
ATOM 821 N N . TYR A 1 102 ? 5.606 -1.079 -16.254 1.00 88.38 102 TYR A N 1
ATOM 822 C CA . TYR A 1 102 ? 6.416 -0.201 -17.094 1.00 88.38 102 TYR A CA 1
ATOM 823 C C . TYR A 1 102 ? 7.918 -0.458 -16.920 1.00 88.38 102 TYR A C 1
ATOM 825 O O . TYR A 1 102 ? 8.649 -0.491 -17.908 1.00 88.38 102 TYR A O 1
ATOM 833 N N . GLY A 1 103 ? 8.378 -0.723 -15.693 1.00 84.94 103 GLY A N 1
ATOM 834 C CA . GLY A 1 103 ? 9.757 -1.143 -15.430 1.00 84.94 103 GLY A CA 1
ATOM 835 C C . GLY A 1 103 ? 10.165 -2.373 -16.250 1.00 84.94 103 GLY A C 1
ATOM 836 O O . GLY A 1 103 ? 11.241 -2.389 -16.849 1.00 84.94 103 GLY A O 1
ATOM 837 N N . THR A 1 104 ? 9.280 -3.367 -16.372 1.00 86.69 104 THR A N 1
ATOM 838 C CA . THR A 1 104 ? 9.507 -4.544 -17.227 1.00 86.69 104 THR A CA 1
ATOM 839 C C . THR A 1 104 ? 9.624 -4.171 -18.704 1.00 86.69 104 THR A C 1
ATOM 841 O O . THR A 1 104 ? 10.543 -4.636 -19.376 1.00 86.69 104 THR A O 1
ATOM 844 N N . ILE A 1 105 ? 8.745 -3.299 -19.208 1.00 88.88 105 ILE A N 1
ATOM 845 C CA . ILE A 1 105 ? 8.776 -2.845 -20.608 1.00 88.88 105 ILE A CA 1
ATOM 846 C C . ILE A 1 105 ? 10.094 -2.126 -20.917 1.00 88.88 105 ILE A C 1
ATOM 848 O O . ILE A 1 105 ? 10.730 -2.412 -21.933 1.00 88.88 105 ILE A O 1
ATOM 852 N N . VAL A 1 106 ? 10.529 -1.215 -20.045 1.00 88.75 106 VAL A N 1
ATOM 853 C CA . VAL A 1 106 ? 11.780 -0.462 -20.230 1.00 88.75 106 VAL A CA 1
ATOM 854 C C . VAL A 1 106 ? 12.984 -1.401 -20.224 1.00 88.75 106 VAL A C 1
ATOM 856 O O . VAL A 1 106 ? 13.85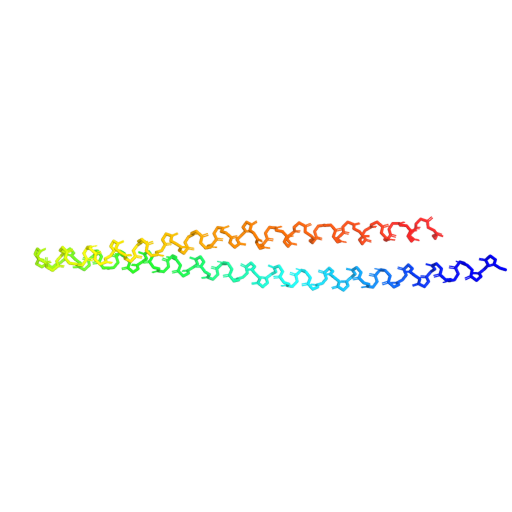4 -1.287 -21.089 1.00 88.75 106 VAL A O 1
ATOM 859 N N . LYS A 1 107 ? 12.996 -2.384 -19.318 1.00 85.81 107 LYS A N 1
ATOM 860 C CA . LYS A 1 107 ? 14.037 -3.414 -19.267 1.00 85.81 107 LYS A CA 1
ATOM 861 C C . LYS A 1 107 ? 14.102 -4.223 -20.566 1.00 85.81 107 LYS A C 1
ATOM 863 O O . LYS A 1 107 ? 15.182 -4.361 -21.133 1.00 85.81 107 LYS A O 1
ATOM 868 N N . MET A 1 108 ? 12.958 -4.674 -21.091 1.00 88.06 108 MET A N 1
ATOM 869 C CA . MET A 1 108 ? 12.897 -5.371 -22.384 1.00 88.06 108 MET A CA 1
ATOM 870 C C . MET A 1 108 ? 13.439 -4.502 -23.525 1.00 88.06 108 MET A C 1
ATOM 872 O O . MET A 1 108 ? 14.240 -4.967 -24.329 1.00 88.06 108 MET A O 1
ATOM 876 N N . LYS A 1 109 ? 13.065 -3.215 -23.576 1.00 87.06 109 LYS A N 1
ATOM 877 C CA . LYS A 1 109 ? 13.566 -2.285 -24.602 1.00 87.06 109 LYS A CA 1
ATOM 878 C C . LYS A 1 109 ? 15.074 -2.079 -24.525 1.00 87.06 109 LYS A C 1
ATOM 880 O O . LYS A 1 109 ? 15.726 -2.001 -25.567 1.00 87.06 109 LYS A O 1
ATOM 885 N N . ARG A 1 110 ? 15.635 -2.005 -23.318 1.00 86.00 110 ARG A N 1
ATOM 886 C CA . ARG A 1 110 ? 17.085 -1.926 -23.116 1.00 86.00 110 ARG A CA 1
ATOM 887 C C . ARG A 1 110 ? 17.783 -3.186 -23.617 1.00 86.00 110 ARG A C 1
ATOM 889 O O . ARG A 1 110 ? 18.800 -3.085 -24.302 1.00 86.00 110 ARG A O 1
ATOM 896 N N . ASP A 1 111 ? 17.244 -4.353 -23.283 1.00 87.38 111 ASP A N 1
ATOM 897 C CA . ASP A 1 111 ? 17.837 -5.636 -23.650 1.00 87.38 111 ASP A CA 1
ATOM 898 C C . ASP A 1 111 ? 17.778 -5.849 -25.182 1.00 87.38 111 ASP A C 1
ATOM 900 O O . ASP A 1 111 ? 18.787 -6.226 -25.781 1.00 87.38 111 ASP A O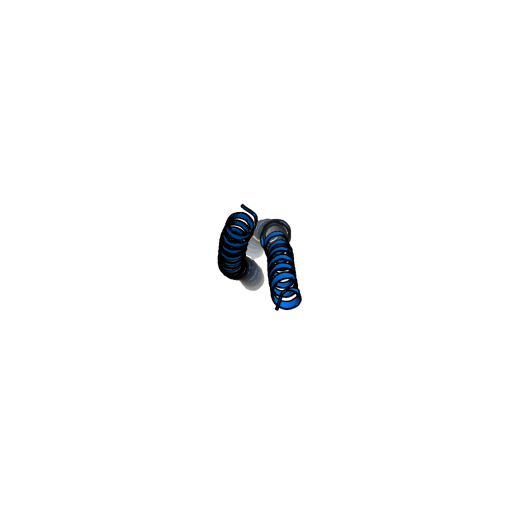 1
ATOM 904 N N . ASP A 1 112 ? 16.675 -5.465 -25.841 1.00 86.31 112 ASP A N 1
ATOM 905 C CA . ASP A 1 112 ? 16.543 -5.435 -27.309 1.00 86.31 112 ASP A CA 1
ATOM 906 C C . ASP A 1 112 ? 17.577 -4.510 -27.974 1.00 86.31 112 ASP A C 1
ATOM 908 O O . ASP A 1 112 ? 18.200 -4.867 -28.980 1.00 86.31 112 ASP A O 1
ATOM 912 N N . LEU A 1 113 ? 17.769 -3.301 -27.429 1.00 84.88 113 LEU A N 1
ATOM 913 C CA . LEU A 1 113 ? 18.764 -2.340 -27.922 1.00 84.88 113 LEU A CA 1
ATOM 914 C C . LEU A 1 113 ? 20.181 -2.903 -27.800 1.00 84.88 113 LEU A C 1
ATOM 916 O O . LEU A 1 113 ? 20.967 -2.812 -28.745 1.00 84.88 113 LEU A O 1
ATOM 920 N N . LYS A 1 114 ? 20.489 -3.537 -26.665 1.00 83.88 114 LYS A N 1
ATOM 921 C CA . LYS A 1 114 ? 21.780 -4.183 -26.425 1.00 83.88 114 LYS A CA 1
ATOM 922 C C . LYS A 1 114 ? 22.022 -5.329 -27.411 1.00 83.88 114 LYS A C 1
ATOM 924 O O . LYS A 1 114 ? 23.102 -5.391 -27.992 1.00 83.88 114 LYS A O 1
ATOM 929 N N . ALA A 1 115 ? 21.014 -6.170 -27.654 1.00 85.31 115 ALA A N 1
ATOM 930 C CA . ALA A 1 115 ? 21.093 -7.283 -28.598 1.00 85.31 115 ALA A CA 1
ATOM 931 C C . ALA A 1 115 ? 21.374 -6.814 -30.039 1.00 85.31 115 ALA A C 1
ATOM 933 O O . ALA A 1 115 ? 22.237 -7.372 -30.721 1.00 85.31 115 ALA A O 1
ATOM 934 N N . ARG A 1 116 ? 20.699 -5.746 -30.494 1.00 80.81 116 ARG A N 1
ATOM 935 C CA . ARG A 1 116 ? 20.923 -5.149 -31.826 1.00 80.81 116 ARG A CA 1
ATOM 936 C C . ARG A 1 116 ? 22.334 -4.594 -32.001 1.00 80.81 116 ARG A C 1
ATOM 938 O O . ARG A 1 116 ? 22.886 -4.689 -33.092 1.00 80.81 116 ARG A O 1
ATOM 945 N N . LEU A 1 117 ? 22.907 -4.015 -30.947 1.00 76.31 117 LEU A N 1
ATOM 946 C CA . LEU A 1 117 ? 24.284 -3.520 -30.965 1.00 76.31 117 LEU A CA 1
ATOM 947 C C . LEU A 1 117 ? 25.295 -4.671 -31.002 1.00 76.31 117 LEU A C 1
ATOM 949 O O . LEU A 1 117 ? 26.249 -4.608 -31.769 1.00 76.31 117 LEU A O 1
ATOM 953 N N . THR A 1 118 ? 25.073 -5.740 -30.230 1.00 77.38 118 THR A N 1
ATOM 954 C CA . THR A 1 118 ? 25.962 -6.914 -30.237 1.00 77.38 118 THR A CA 1
ATOM 955 C C . THR A 1 118 ? 25.916 -7.699 -31.541 1.00 77.38 118 THR A C 1
ATOM 957 O O . THR A 1 118 ? 26.950 -8.190 -31.958 1.00 77.38 118 THR A O 1
ATOM 960 N N . ALA A 1 119 ? 24.763 -7.783 -32.213 1.00 75.00 119 ALA A N 1
ATOM 961 C CA .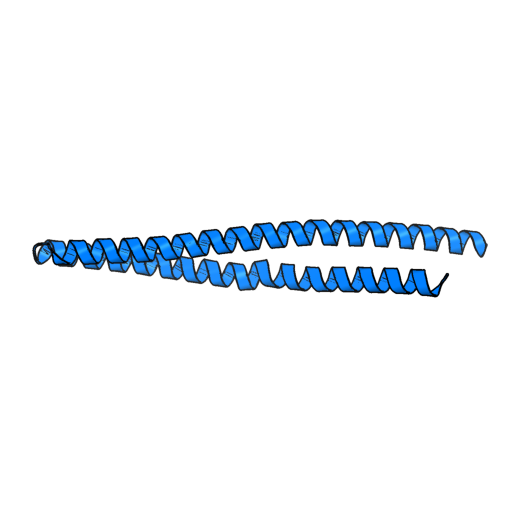 ALA A 1 119 ? 24.636 -8.474 -33.503 1.00 75.00 119 ALA A CA 1
ATOM 962 C C . ALA A 1 119 ? 25.324 -7.743 -34.674 1.00 75.00 119 ALA A C 1
ATOM 964 O O . ALA A 1 119 ? 25.346 -8.250 -35.793 1.00 75.00 119 ALA A O 1
ATOM 965 N N . ARG A 1 120 ? 25.822 -6.526 -34.437 1.00 60.09 120 ARG A N 1
ATOM 966 C CA . ARG A 1 120 ? 26.491 -5.686 -35.432 1.00 60.09 120 ARG A CA 1
ATOM 967 C C . ARG A 1 120 ? 28.020 -5.667 -35.276 1.00 60.09 120 ARG A C 1
ATOM 969 O O . ARG A 1 120 ? 28.696 -5.215 -36.200 1.00 60.09 120 ARG A O 1
ATOM 976 N N . ASN A 1 121 ? 28.533 -6.123 -34.133 1.00 50.00 121 ASN A N 1
ATOM 977 C CA . ASN A 1 121 ? 29.961 -6.350 -33.890 1.00 50.00 121 ASN A CA 1
ATOM 978 C C . ASN A 1 121 ? 30.350 -7.761 -34.330 1.00 50.00 121 ASN A C 1
ATOM 980 O O . ASN A 1 121 ? 31.511 -7.917 -34.758 1.00 50.00 121 ASN A O 1
#

Sequence (121 aa):
MLMRSLENRDAQTRQLQDAVTIVEKHFGELCQIFAAYVRKTARLRDKADLLVNEINVYASTETPHLKQGLKNFADEFAKLQDYRQAEVERLEAKVVEPLKAYGTIVKMKRDDLKARLTARN

Radius of gyration: 26.63 Å; chains: 1; bounding box: 53×18×82 Å

InterPro domains:
  IPR009602 CBY1-interacting BAR domain-containing protein/FAM92 [PF06730] (3-121)
  IPR009602 CBY1-interacting BAR domain-containing protein/FAM92 [PTHR21223] (5-121)
  IPR027267 AH/BAR domain superfamily [G3DSA:1.20.1270.60] (6-121)

Secondary structure (DSSP, 8-state):
-HHHHHHHHHHHHHHHHHHHHHHHHHHHHHHHHHHHHHHHHHHHHHHHHHHHHHHHHHHTTS-HHHHHHHHHHHHHHHHHHHHHHHHHHHHIIIIIHHHHHHHHHHHHHHHHHHHHHHTT-

Organism: Cervus elaphus hippelaphus (NCBI:txid46360)